Protein AF-A0A8C3J919-F1 (afdb_monomer)

pLDDT: mean 78.56, std 20.25, range [36.78, 95.75]

Sequence (86 aa):
MVSTPANRQTFIKSAIKFLRQYQFDGLDLDWEYPGSRGSPAQDKALFTVLVKRSLCLCSSLRGRKGERDSLWGRDPALRTTLIHEF

Radius of gyration: 22.8 Å; Cα contacts (8 Å, |Δi|>4): 33; chains: 1; bounding box: 28×36×76 Å

Secondary structure (DSSP, 8-state):
--SSHHHHHHHHHHHHHHHHHTT-S------S-TTSTT--TTHHHHHHHHHHHHHHHHHHHHTT--S---SS----TT--------

InterPro domains:
  IPR001223 Glycoside hydrolase family 18, catalytic domain [PF00704] (1-53)
  IPR001223 Glycoside hydrolase family 18, catalytic domain [PS51910] (1-86)
  IPR001579 Glycosyl hydrolase family 18, active site [PS01095] (24-32)
  IPR017853 Glycoside hydrolase superfamily [SSF51445] (1-53)
  IPR050314 Glycosyl hydrolase family 18 [PTHR11177] (1-52)

Nearest PDB structures (foldseek):
  1vf8-assembly1_A  TM=1.004E+00  e=5.792E-05  Mus musculus
  2ybu-assembly5_E  TM=1.006E+00  e=6.614E-05  Homo sapiens

Solvent-accessible surface area (backbone atoms only — not comparable to full-atom values): 5667 Å² total; per-residue (Å²): 102,65,89,41,75,66,44,39,50,51,51,51,52,51,48,51,52,49,31,63,74,72,69,49,94,75,84,85,83,91,67,93,39,63,38,35,93,89,38,55,65,65,40,44,59,36,50,53,54,49,54,55,50,50,51,53,50,51,55,59,58,59,74,68,72,82,86,75,88,82,85,73,86,81,81,70,89,79,80,74,86,90,87,81,91,134

Foldseek 3Di:
DLPDPVVLVVVLVVVVVVCVVVVNPDDDDDDPDQCDPPHNVCSVVSVVVSVVVSVVVVVVVVVPPPPPPPPPDDDVVPPDDDDDDD

Structure (mmCIF, N/CA/C/O backbone):
data_AF-A0A8C3J919-F1
#
_entry.id   AF-A0A8C3J919-F1
#
loop_
_atom_site.group_PDB
_atom_site.id
_atom_site.type_symbol
_atom_site.label_atom_id
_atom_site.label_alt_id
_atom_site.label_comp_id
_atom_site.label_asym_id
_atom_site.label_entity_id
_atom_site.label_seq_id
_atom_site.pdbx_PDB_ins_code
_atom_site.Cartn_x
_atom_site.Cartn_y
_atom_site.Cartn_z
_atom_site.occupancy
_atom_site.B_iso_or_equiv
_atom_site.auth_seq_id
_atom_site.auth_comp_id
_atom_site.auth_asym_id
_atom_site.auth_atom_id
_atom_site.pdbx_PDB_model_num
ATOM 1 N N . MET A 1 1 ? -2.540 -0.421 -8.030 1.00 82.50 1 MET A N 1
ATOM 2 C CA . MET A 1 1 ? -2.584 -0.056 -6.593 1.00 82.50 1 MET A CA 1
ATOM 3 C C . MET A 1 1 ? -1.556 1.018 -6.225 1.00 82.50 1 MET A C 1
ATOM 5 O O . MET A 1 1 ? -1.962 2.079 -5.770 1.00 82.50 1 MET A O 1
ATOM 9 N N . VAL A 1 2 ? -0.249 0.795 -6.424 1.00 91.56 2 VAL A N 1
ATOM 10 C CA . VAL A 1 2 ? 0.793 1.742 -5.962 1.00 91.56 2 VAL A CA 1
ATOM 11 C C . VAL A 1 2 ? 1.186 2.845 -6.947 1.00 91.56 2 VAL A C 1
ATOM 13 O O . VAL A 1 2 ? 1.805 3.821 -6.530 1.00 91.56 2 VAL A O 1
ATOM 16 N N . SER A 1 3 ? 0.797 2.729 -8.218 1.00 89.38 3 SER A N 1
ATOM 17 C CA . SER A 1 3 ? 1.240 3.597 -9.319 1.00 89.38 3 SER A CA 1
ATOM 18 C C . SER A 1 3 ? 0.899 5.079 -9.143 1.00 89.38 3 SER A C 1
ATOM 20 O O . SER A 1 3 ? 1.742 5.935 -9.392 1.00 89.38 3 SER A O 1
ATOM 22 N N . THR A 1 4 ? -0.304 5.408 -8.667 1.00 93.62 4 THR A N 1
ATOM 23 C CA . THR A 1 4 ? -0.754 6.804 -8.536 1.00 93.62 4 THR A CA 1
ATOM 24 C C . THR A 1 4 ? -1.023 7.184 -7.078 1.00 93.62 4 THR A C 1
ATOM 26 O O . THR A 1 4 ? -1.419 6.332 -6.274 1.00 93.62 4 THR A O 1
ATOM 29 N N . PRO A 1 5 ? -0.853 8.467 -6.700 1.00 92.25 5 PRO A N 1
ATOM 30 C CA . PRO A 1 5 ? -1.201 8.942 -5.361 1.00 92.25 5 PRO A CA 1
ATOM 31 C C . PRO A 1 5 ? -2.667 8.688 -4.991 1.00 92.25 5 PRO A C 1
ATOM 33 O O . PRO A 1 5 ? -2.947 8.317 -3.850 1.00 92.25 5 PRO A O 1
ATOM 36 N N . ALA A 1 6 ? -3.580 8.843 -5.957 1.00 93.94 6 ALA A N 1
ATOM 37 C CA . ALA A 1 6 ? -5.007 8.592 -5.776 1.00 93.94 6 ALA A CA 1
ATOM 38 C C . ALA A 1 6 ? -5.280 7.115 -5.459 1.00 93.94 6 ALA A C 1
ATOM 40 O O . ALA A 1 6 ? -5.933 6.819 -4.463 1.00 93.94 6 ALA A O 1
ATOM 41 N N . ASN A 1 7 ? -4.690 6.185 -6.219 1.00 94.75 7 ASN A N 1
ATOM 42 C CA . ASN A 1 7 ? -4.868 4.750 -5.987 1.00 94.75 7 ASN A CA 1
ATOM 43 C C . ASN A 1 7 ? -4.335 4.324 -4.613 1.00 94.75 7 ASN A C 1
ATOM 45 O O . ASN A 1 7 ? -4.998 3.565 -3.906 1.00 94.75 7 ASN A O 1
ATOM 49 N N . ARG A 1 8 ? -3.180 4.865 -4.195 1.00 94.62 8 ARG A N 1
ATOM 50 C CA . ARG A 1 8 ? -2.643 4.632 -2.844 1.00 94.62 8 ARG A CA 1
ATOM 51 C C . ARG A 1 8 ? -3.591 5.158 -1.772 1.00 94.62 8 ARG A C 1
ATOM 53 O O . ARG A 1 8 ? -3.832 4.475 -0.785 1.00 94.62 8 ARG A O 1
ATOM 60 N N . GLN A 1 9 ? -4.151 6.354 -1.956 1.00 93.31 9 GLN A N 1
ATOM 61 C CA . GLN A 1 9 ? -5.093 6.923 -0.994 1.00 93.31 9 GLN A CA 1
ATOM 62 C C . GLN A 1 9 ? -6.383 6.100 -0.895 1.00 93.31 9 GLN A C 1
ATOM 64 O O . GLN A 1 9 ? -6.867 5.885 0.214 1.00 93.31 9 GLN A O 1
ATOM 69 N N . THR A 1 10 ? -6.916 5.626 -2.022 1.00 95.56 10 THR A N 1
ATOM 70 C CA . THR A 1 10 ? -8.093 4.751 -2.049 1.00 95.56 10 THR A CA 1
ATOM 71 C C . THR A 1 10 ? -7.825 3.454 -1.293 1.00 95.56 10 THR A C 1
ATOM 73 O O . THR A 1 10 ? -8.592 3.129 -0.392 1.00 95.56 10 THR A O 1
ATOM 76 N N . PHE A 1 11 ? -6.702 2.780 -1.575 1.00 95.31 11 PHE A N 1
ATOM 77 C CA . PHE A 1 11 ? -6.300 1.554 -0.877 1.00 95.31 11 PHE A CA 1
ATOM 78 C C . PHE A 1 11 ? -6.156 1.759 0.636 1.00 95.31 11 PHE A C 1
ATOM 80 O O . PHE A 1 11 ? -6.708 1.000 1.427 1.00 95.31 11 PHE A O 1
ATOM 87 N N . ILE A 1 12 ? -5.455 2.816 1.059 1.00 93.75 12 ILE A N 1
ATOM 88 C CA . ILE A 1 12 ? -5.242 3.083 2.486 1.00 93.75 12 ILE A CA 1
ATOM 89 C C . ILE A 1 12 ? -6.585 3.363 3.186 1.00 93.75 12 ILE A C 1
ATOM 91 O O . ILE A 1 12 ? -6.835 2.849 4.276 1.00 93.75 12 ILE A O 1
ATOM 95 N N . LYS A 1 13 ? -7.477 4.150 2.567 1.00 93.56 13 LYS A N 1
ATOM 96 C CA . LYS A 1 13 ? -8.807 4.437 3.130 1.00 93.56 13 LYS A CA 1
ATOM 97 C C . LYS A 1 13 ? -9.665 3.176 3.240 1.00 93.56 13 LYS A C 1
ATOM 99 O O . LYS A 1 13 ? -10.313 2.987 4.269 1.00 93.56 13 LYS A O 1
ATOM 104 N N . SER A 1 14 ? -9.674 2.322 2.214 1.00 95.25 14 SER A N 1
ATOM 105 C CA . SER A 1 14 ? -10.431 1.068 2.252 1.00 95.25 14 SER A CA 1
ATOM 106 C C . SER A 1 14 ? -9.873 0.105 3.296 1.00 95.25 14 SER A C 1
ATOM 108 O O . SER A 1 14 ? -10.655 -0.476 4.041 1.00 95.25 14 SER A O 1
ATOM 110 N N . ALA A 1 15 ? -8.545 0.000 3.415 1.00 94.50 15 ALA A N 1
ATOM 111 C CA . ALA A 1 15 ? -7.900 -0.824 4.431 1.00 94.50 15 ALA A CA 1
ATOM 112 C C . ALA A 1 15 ? -8.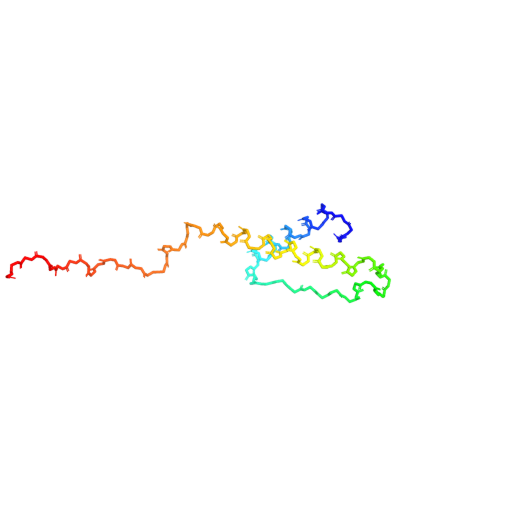262 -0.348 5.844 1.00 94.50 15 ALA A C 1
ATOM 114 O O . ALA A 1 15 ? -8.721 -1.139 6.653 1.00 94.50 15 ALA A O 1
ATOM 115 N N . ILE A 1 16 ? -8.174 0.955 6.132 1.00 92.00 16 ILE A N 1
ATOM 116 C CA . ILE A 1 16 ? -8.566 1.497 7.445 1.00 92.00 16 ILE A CA 1
ATOM 117 C C . ILE A 1 16 ? -10.035 1.210 7.754 1.00 92.00 16 ILE A C 1
ATOM 119 O O . ILE A 1 16 ? -10.353 0.809 8.872 1.00 92.00 16 ILE A O 1
ATOM 123 N N . LYS A 1 17 ? -10.931 1.403 6.778 1.00 93.75 17 LYS A N 1
ATOM 124 C CA . LYS A 1 17 ? -12.354 1.090 6.951 1.00 93.75 17 LYS A CA 1
ATOM 125 C C . LYS A 1 17 ? -12.547 -0.387 7.301 1.00 93.75 17 LYS A C 1
ATOM 127 O O . LYS A 1 17 ? -13.273 -0.683 8.243 1.00 93.75 17 LYS A O 1
ATOM 132 N N . PHE A 1 18 ? -11.867 -1.280 6.586 1.00 95.75 18 PHE A N 1
ATOM 133 C CA . PHE A 1 18 ? -11.918 -2.721 6.819 1.00 95.75 18 PHE A CA 1
ATOM 134 C C . PHE A 1 18 ? -11.390 -3.095 8.212 1.00 95.75 18 PHE A C 1
ATOM 136 O O . PHE A 1 18 ? -12.098 -3.731 8.985 1.00 95.75 18 PHE A O 1
ATOM 143 N N . LEU A 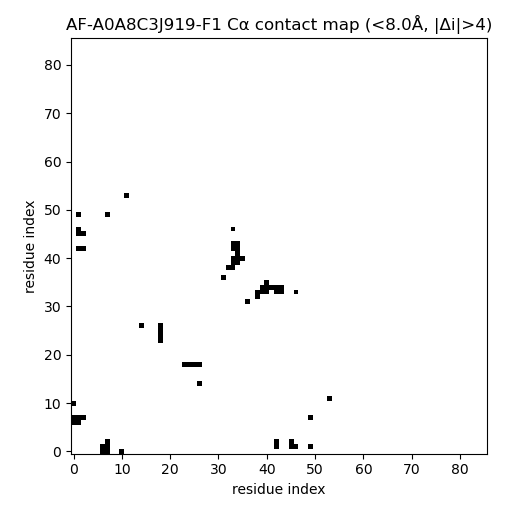1 19 ? -10.200 -2.617 8.586 1.00 93.94 19 LEU A N 1
ATOM 144 C CA . LEU A 1 19 ? -9.602 -2.889 9.899 1.00 93.94 19 LEU A CA 1
ATOM 145 C C . LEU A 1 19 ? -10.507 -2.423 11.043 1.00 93.94 19 LEU A C 1
ATOM 147 O O . LEU A 1 19 ? -10.682 -3.135 12.022 1.00 93.94 19 LEU A O 1
ATOM 151 N N . ARG A 1 20 ? -11.135 -1.248 10.907 1.00 92.62 20 ARG A N 1
ATOM 152 C CA . ARG A 1 20 ? -12.076 -0.727 11.911 1.00 92.62 20 ARG A CA 1
ATOM 153 C C . ARG A 1 20 ? -13.372 -1.522 11.974 1.00 92.62 20 ARG A C 1
ATOM 155 O O . ARG A 1 20 ? -13.887 -1.724 13.067 1.00 92.62 20 ARG A O 1
ATOM 162 N N . GLN A 1 21 ? -13.888 -1.954 10.826 1.00 95.12 21 GLN A N 1
ATOM 163 C CA . GLN A 1 21 ? -15.112 -2.746 10.748 1.00 95.12 21 GLN A CA 1
ATOM 164 C C . GLN A 1 21 ? -14.958 -4.097 11.454 1.00 95.12 21 GLN A C 1
ATOM 166 O O . GLN A 1 21 ? -15.882 -4.527 12.137 1.00 95.12 21 GLN A O 1
ATOM 171 N N . TYR A 1 22 ? -13.793 -4.728 11.320 1.00 95.38 22 TYR A N 1
ATOM 172 C CA . TYR A 1 22 ? -13.512 -6.050 11.886 1.00 95.38 22 TYR A CA 1
ATOM 173 C C . TYR A 1 22 ? -12.639 -6.015 13.147 1.00 95.38 22 TYR A C 1
ATOM 175 O O . TYR A 1 22 ? -12.237 -7.063 13.631 1.00 95.38 22 TYR A O 1
ATOM 183 N N . GLN A 1 23 ? -12.374 -4.823 13.693 1.00 92.44 23 GLN A N 1
ATOM 184 C CA . GLN A 1 23 ? -11.624 -4.619 14.940 1.00 92.44 23 GLN A CA 1
ATOM 185 C C . GLN A 1 23 ? -10.200 -5.206 14.920 1.00 92.44 23 GLN A C 1
ATOM 187 O O . GLN A 1 23 ? -9.693 -5.657 15.939 1.00 92.44 23 GLN A O 1
ATOM 192 N N . PHE A 1 24 ? -9.532 -5.159 13.767 1.00 94.44 24 PHE A N 1
ATOM 193 C CA . PHE A 1 24 ? -8.116 -5.507 13.664 1.00 94.44 24 PHE A CA 1
ATOM 194 C C . PHE A 1 24 ? -7.225 -4.367 14.173 1.00 94.44 24 PHE A C 1
ATOM 196 O O . PHE A 1 24 ? -7.442 -3.195 13.846 1.00 94.44 24 PHE A O 1
ATOM 203 N N . ASP A 1 25 ? -6.170 -4.721 14.906 1.00 89.19 25 ASP A N 1
ATOM 204 C CA . ASP A 1 25 ? -5.187 -3.770 15.440 1.00 89.19 25 ASP A CA 1
ATOM 205 C C . ASP A 1 25 ? -4.119 -3.344 14.422 1.00 89.19 25 ASP A C 1
ATOM 207 O O . ASP A 1 25 ? -3.465 -2.310 14.593 1.00 89.19 25 ASP A O 1
ATOM 211 N N . GLY A 1 26 ? -3.940 -4.114 13.346 1.00 89.25 26 GLY A N 1
ATOM 212 C CA . GLY A 1 26 ? -2.849 -3.919 12.397 1.00 89.25 26 GLY A CA 1
ATOM 213 C C . GLY A 1 26 ? -3.145 -4.440 10.996 1.00 89.25 26 GLY A C 1
ATOM 214 O O . GLY A 1 26 ? -4.085 -5.197 10.776 1.00 89.25 26 GLY A O 1
ATOM 215 N N . LEU A 1 27 ? -2.322 -3.997 10.049 1.00 92.38 27 LEU A N 1
ATOM 216 C CA . LEU A 1 27 ? -2.313 -4.439 8.659 1.00 92.38 27 LEU A CA 1
ATOM 217 C C . LEU A 1 27 ? -0.911 -4.932 8.334 1.00 92.38 27 LEU A C 1
ATOM 219 O O . LEU A 1 27 ? 0.039 -4.166 8.503 1.00 92.38 27 LEU A O 1
ATOM 223 N N . ASP A 1 28 ? -0.815 -6.153 7.829 1.00 93.62 28 ASP A N 1
ATOM 224 C CA . ASP A 1 28 ? 0.421 -6.700 7.281 1.00 93.62 28 ASP A CA 1
ATOM 225 C C . ASP A 1 28 ? 0.429 -6.577 5.750 1.00 93.62 28 ASP A C 1
ATOM 227 O O . ASP A 1 28 ? -0.630 -6.621 5.114 1.00 93.62 28 ASP A O 1
ATOM 231 N N . LEU A 1 29 ? 1.598 -6.337 5.152 1.00 91.38 29 LEU A N 1
ATOM 232 C CA . LEU A 1 29 ? 1.745 -6.093 3.710 1.00 91.38 29 LEU A CA 1
ATOM 233 C C . LEU A 1 29 ? 2.715 -7.096 3.078 1.00 91.38 29 LEU A C 1
ATOM 235 O O . LEU A 1 29 ? 3.868 -6.764 2.795 1.00 91.38 29 LEU A O 1
ATOM 239 N N . ASP A 1 30 ? 2.193 -8.273 2.749 1.00 92.50 30 ASP A N 1
ATOM 240 C CA . ASP A 1 30 ? 2.945 -9.367 2.126 1.00 92.50 30 ASP A CA 1
ATOM 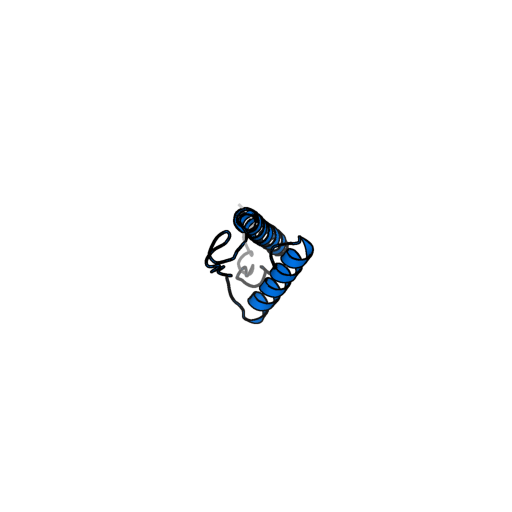241 C C . ASP A 1 30 ? 2.949 -9.266 0.594 1.00 92.50 30 ASP A C 1
ATOM 243 O O . ASP A 1 30 ? 2.236 -9.977 -0.117 1.00 92.50 30 ASP A O 1
ATOM 247 N N . TRP A 1 31 ? 3.742 -8.337 0.048 1.00 91.56 31 TRP A N 1
ATOM 248 C CA . TRP A 1 31 ? 3.975 -8.259 -1.399 1.00 91.56 31 TRP A CA 1
ATOM 249 C C . TRP A 1 31 ? 5.277 -8.969 -1.787 1.00 91.56 31 TRP A C 1
ATOM 251 O O . TRP A 1 31 ? 6.369 -8.485 -1.500 1.00 91.56 31 TRP A O 1
ATOM 261 N N . GLU A 1 32 ? 5.154 -10.064 -2.543 1.00 90.19 32 GLU A N 1
ATOM 262 C CA . GLU A 1 32 ? 6.270 -10.874 -3.045 1.00 90.19 32 GLU A CA 1
ATOM 263 C C . GLU A 1 32 ? 6.477 -10.784 -4.576 1.00 90.19 32 GLU A C 1
ATOM 265 O O . GLU A 1 32 ? 5.892 -11.531 -5.357 1.00 90.19 32 GLU A O 1
ATOM 270 N N . TYR A 1 33 ? 7.326 -9.909 -5.105 1.00 89.81 33 TYR A N 1
ATOM 271 C CA . TYR A 1 33 ? 8.143 -8.914 -4.415 1.00 89.81 33 TYR A CA 1
ATOM 272 C C . TYR A 1 33 ? 8.141 -7.620 -5.233 1.00 89.81 33 TYR A C 1
ATOM 274 O O . TYR A 1 33 ? 8.196 -7.688 -6.464 1.00 89.81 33 TYR A O 1
ATOM 282 N N . PRO A 1 34 ? 8.120 -6.439 -4.599 1.00 90.81 34 PRO A N 1
ATOM 283 C CA . PRO A 1 34 ? 8.186 -5.179 -5.325 1.00 90.81 34 PRO A CA 1
ATOM 284 C C . PRO A 1 34 ? 9.527 -5.052 -6.066 1.00 90.81 34 PRO A C 1
ATOM 286 O O . PRO A 1 34 ? 10.597 -5.103 -5.458 1.00 90.81 34 PRO A O 1
ATOM 289 N N . GLY A 1 35 ? 9.467 -4.867 -7.385 1.00 92.12 35 GLY A N 1
ATOM 290 C CA . GLY A 1 35 ? 10.636 -4.815 -8.270 1.00 92.12 35 GLY A CA 1
ATOM 291 C C . GLY A 1 35 ? 11.142 -6.167 -8.788 1.00 92.12 35 GLY A C 1
ATOM 292 O O . GLY A 1 35 ? 12.163 -6.185 -9.473 1.00 92.12 35 GLY A O 1
ATOM 293 N N . SER A 1 36 ? 10.448 -7.274 -8.495 1.00 93.00 36 SER A N 1
ATOM 294 C CA . SER A 1 36 ? 10.771 -8.621 -8.991 1.00 93.00 36 SER A CA 1
ATOM 295 C C . SER A 1 36 ? 9.500 -9.385 -9.392 1.00 93.00 36 SER A C 1
ATOM 297 O O . SER A 1 36 ? 8.384 -8.925 -9.170 1.00 93.00 36 SER A O 1
ATOM 299 N N . ARG A 1 37 ? 9.646 -10.575 -9.998 1.00 92.50 37 ARG A N 1
ATOM 300 C CA . ARG A 1 37 ? 8.520 -11.470 -10.366 1.00 92.50 37 ARG A CA 1
ATOM 301 C C . ARG A 1 37 ? 7.424 -10.786 -11.209 1.00 92.50 37 ARG A C 1
ATOM 303 O O . ARG A 1 37 ? 6.239 -11.030 -11.019 1.00 92.50 37 ARG A O 1
ATOM 310 N N . GLY A 1 38 ? 7.825 -9.914 -12.136 1.00 90.69 38 GLY A N 1
ATOM 311 C CA . GLY A 1 38 ? 6.906 -9.159 -12.999 1.00 90.69 38 GLY A CA 1
ATOM 312 C C . GLY A 1 38 ? 6.484 -7.790 -12.452 1.00 90.69 38 GLY A C 1
ATOM 313 O O . GLY A 1 38 ? 5.835 -7.032 -13.167 1.00 90.69 38 GLY A O 1
ATOM 314 N N . SER A 1 39 ? 6.888 -7.428 -11.229 1.00 91.81 39 SER A N 1
ATOM 315 C CA . SER A 1 39 ? 6.760 -6.062 -10.714 1.00 91.81 39 SER A CA 1
ATOM 316 C C . SER A 1 39 ? 7.876 -5.165 -11.286 1.00 91.81 39 SER A C 1
ATOM 318 O O . SER A 1 39 ? 9.053 -5.524 -11.190 1.00 91.81 39 SER A O 1
ATOM 320 N N . PRO A 1 40 ? 7.549 -4.005 -11.888 1.00 93.06 40 PRO A N 1
ATOM 321 C CA . PRO A 1 40 ? 8.542 -3.064 -12.404 1.00 93.06 40 PRO A CA 1
ATOM 322 C C . PRO A 1 40 ? 9.510 -2.559 -11.326 1.00 93.06 40 PRO A C 1
ATOM 324 O O . PRO A 1 40 ? 9.110 -2.330 -10.188 1.00 93.06 40 PRO A O 1
ATOM 327 N N . ALA A 1 41 ? 10.764 -2.266 -11.686 1.00 92.12 41 ALA A N 1
ATOM 328 C CA . ALA A 1 41 ? 11.798 -1.825 -10.735 1.00 92.12 41 ALA A CA 1
ATOM 329 C C . ALA A 1 41 ? 11.389 -0.608 -9.873 1.00 92.12 41 ALA A C 1
ATOM 331 O O . ALA A 1 41 ? 11.749 -0.510 -8.698 1.00 92.12 41 ALA A O 1
ATOM 332 N N . GLN A 1 42 ? 10.588 0.302 -10.436 1.00 92.44 42 GLN A N 1
ATOM 333 C CA . GLN A 1 42 ? 10.049 1.477 -9.740 1.00 92.44 42 GLN A CA 1
ATOM 334 C C . GLN A 1 42 ? 9.131 1.130 -8.554 1.00 92.44 42 GLN A C 1
ATOM 336 O O . GLN A 1 42 ? 9.008 1.929 -7.622 1.00 92.44 42 GLN A O 1
ATOM 341 N N . ASP A 1 43 ? 8.523 -0.061 -8.537 1.00 92.00 43 ASP A N 1
ATOM 342 C CA . ASP A 1 43 ? 7.628 -0.485 -7.459 1.00 92.00 43 ASP A CA 1
ATOM 343 C C . ASP A 1 43 ? 8.360 -0.619 -6.124 1.00 92.00 43 ASP A C 1
ATOM 345 O O . ASP A 1 43 ? 7.752 -0.406 -5.078 1.00 92.00 43 ASP A O 1
ATOM 349 N N . LYS A 1 44 ? 9.678 -0.847 -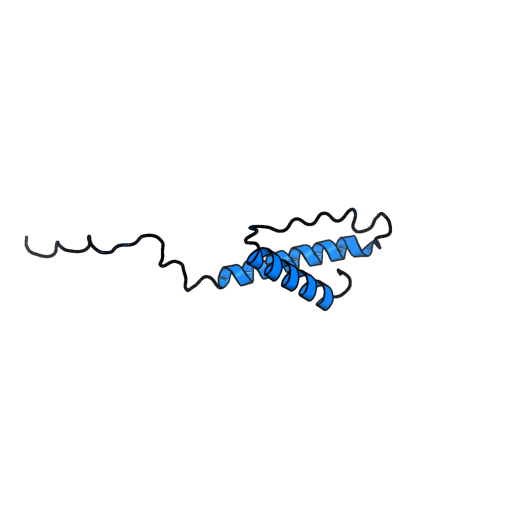6.138 1.00 91.56 44 LYS A N 1
ATOM 350 C CA . LYS A 1 44 ? 10.507 -0.813 -4.926 1.00 91.56 44 LYS A CA 1
ATOM 351 C C . LYS A 1 44 ? 10.420 0.546 -4.219 1.00 91.56 44 LYS A C 1
ATOM 353 O O . LYS A 1 44 ? 10.213 0.626 -3.006 1.00 91.56 44 LYS A O 1
ATOM 358 N N . ALA A 1 45 ? 10.522 1.635 -4.982 1.00 92.69 45 ALA A N 1
ATOM 359 C CA . ALA A 1 45 ? 10.378 2.987 -4.450 1.00 92.69 45 ALA A CA 1
ATOM 360 C C . ALA A 1 45 ? 8.916 3.296 -4.088 1.00 92.69 45 ALA A C 1
ATOM 362 O O . ALA A 1 45 ? 8.640 3.875 -3.034 1.00 92.69 45 ALA A O 1
ATOM 363 N N . LEU A 1 46 ? 7.963 2.871 -4.923 1.00 93.81 46 LEU A N 1
ATOM 364 C CA . LEU A 1 46 ? 6.539 3.114 -4.681 1.00 93.81 46 LEU A CA 1
ATOM 365 C C . LEU A 1 46 ? 6.010 2.372 -3.449 1.00 93.81 46 LEU A C 1
ATOM 367 O O . LEU A 1 46 ? 5.156 2.913 -2.744 1.00 93.81 46 LEU A O 1
ATOM 371 N N . PHE A 1 47 ? 6.544 1.191 -3.141 1.00 93.00 47 PHE A N 1
ATOM 372 C CA . PHE A 1 47 ? 6.249 0.467 -1.908 1.00 93.00 47 PHE A CA 1
ATOM 373 C C . PHE A 1 47 ? 6.669 1.280 -0.678 1.00 93.00 47 PHE A C 1
ATOM 375 O O . PHE A 1 47 ? 5.887 1.459 0.254 1.00 93.00 47 PHE A O 1
ATOM 382 N N . THR A 1 48 ? 7.847 1.907 -0.721 1.00 93.69 48 THR A N 1
ATOM 383 C CA . THR A 1 48 ? 8.312 2.795 0.358 1.00 93.69 48 THR A CA 1
ATOM 384 C C . THR A 1 48 ? 7.374 3.995 0.537 1.00 93.69 48 THR A C 1
ATOM 386 O O . THR A 1 48 ? 7.049 4.385 1.661 1.00 93.69 48 THR A O 1
ATOM 389 N N . VAL A 1 49 ? 6.896 4.581 -0.566 1.00 94.06 49 VAL A N 1
ATOM 390 C CA . VAL A 1 49 ? 5.917 5.681 -0.532 1.00 94.06 49 VAL A CA 1
ATOM 391 C C . VAL A 1 49 ? 4.580 5.224 0.056 1.00 94.06 49 VAL A C 1
ATOM 393 O O . VAL A 1 49 ? 3.960 5.980 0.808 1.00 94.06 49 VAL A O 1
ATOM 396 N N . LEU A 1 50 ? 4.133 4.005 -0.262 1.00 93.44 50 LEU A N 1
ATOM 397 C CA . LEU A 1 50 ? 2.919 3.419 0.301 1.00 93.44 50 LEU A CA 1
ATOM 398 C C . LEU A 1 50 ? 3.031 3.294 1.827 1.00 93.44 50 LEU A C 1
ATOM 400 O O . LEU A 1 50 ? 2.189 3.849 2.530 1.00 93.44 50 LEU A O 1
ATOM 404 N N . VAL A 1 51 ? 4.094 2.660 2.333 1.00 93.81 51 VAL A N 1
ATOM 405 C CA . VAL A 1 51 ? 4.312 2.448 3.776 1.00 93.81 51 VAL A CA 1
ATOM 406 C C . VAL A 1 51 ? 4.382 3.779 4.528 1.00 93.81 51 VAL A C 1
ATOM 408 O O . VAL A 1 51 ? 3.668 3.975 5.513 1.00 93.81 51 VAL A O 1
ATOM 411 N N . LYS A 1 52 ? 5.157 4.750 4.021 1.00 93.19 52 LYS A N 1
ATOM 412 C CA . LYS A 1 52 ? 5.247 6.095 4.619 1.00 93.19 52 LYS A CA 1
ATOM 413 C C . LYS A 1 52 ? 3.880 6.773 4.728 1.00 93.19 52 LYS A C 1
ATOM 415 O O . LYS A 1 52 ? 3.578 7.409 5.739 1.00 93.19 52 LYS A O 1
ATOM 420 N N . ARG A 1 53 ? 3.041 6.647 3.697 1.00 89.56 53 ARG A N 1
ATOM 421 C CA . ARG A 1 53 ? 1.721 7.289 3.667 1.00 89.56 53 ARG A CA 1
ATOM 422 C C . ARG A 1 53 ? 0.718 6.598 4.588 1.00 89.56 53 ARG A C 1
ATOM 424 O O . ARG A 1 53 ? -0.054 7.299 5.239 1.00 89.56 53 ARG A O 1
ATOM 431 N N . SER A 1 54 ? 0.764 5.271 4.690 1.00 88.00 54 SER A N 1
ATOM 432 C CA . SER A 1 54 ? -0.032 4.503 5.655 1.00 88.00 54 SER A CA 1
ATOM 433 C C . SER A 1 54 ? 0.299 4.898 7.097 1.00 88.00 54 SER A C 1
ATOM 435 O O . SER A 1 54 ? -0.610 5.175 7.880 1.00 88.00 54 SER A O 1
ATOM 437 N N . LEU A 1 55 ? 1.591 5.021 7.428 1.00 87.12 55 LEU A N 1
ATOM 438 C CA . LEU A 1 55 ? 2.051 5.449 8.754 1.00 87.12 55 LEU A CA 1
ATOM 439 C C . LEU A 1 55 ? 1.619 6.884 9.080 1.00 87.12 55 LEU A C 1
ATOM 441 O O . LEU A 1 55 ? 1.020 7.124 10.124 1.00 87.12 55 LEU A O 1
ATOM 445 N N . CYS A 1 56 ? 1.855 7.832 8.167 1.00 84.25 56 CYS A N 1
ATOM 446 C CA . CYS A 1 56 ? 1.458 9.231 8.349 1.00 84.25 56 CYS A CA 1
ATOM 447 C C . CYS A 1 56 ? -0.054 9.376 8.590 1.00 84.25 56 CYS A C 1
ATOM 449 O O . CYS A 1 56 ? -0.478 10.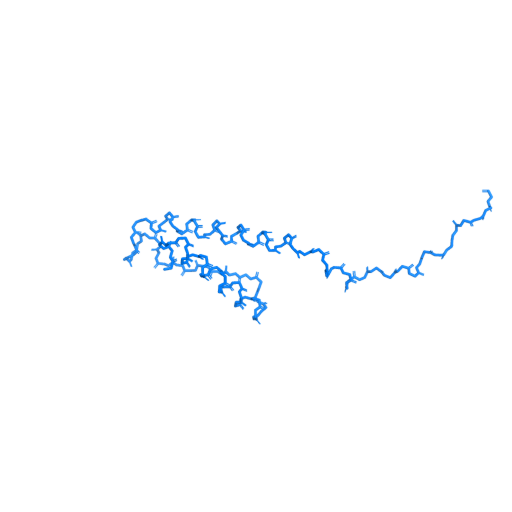104 9.492 1.00 84.25 56 CYS A O 1
ATOM 451 N N . LEU A 1 57 ? -0.876 8.646 7.827 1.00 82.62 57 LEU A N 1
ATOM 452 C CA . LEU A 1 57 ? -2.323 8.689 8.005 1.00 82.62 57 LEU A CA 1
ATOM 453 C C . LEU A 1 57 ? -2.755 8.065 9.338 1.00 82.62 57 LEU A C 1
ATOM 455 O O . LEU A 1 57 ? -3.610 8.629 10.015 1.00 82.62 57 LEU A O 1
ATOM 459 N N . CYS A 1 58 ? -2.149 6.947 9.745 1.00 78.12 58 CYS A N 1
ATOM 460 C CA . CYS A 1 58 ? -2.407 6.337 11.049 1.00 78.12 58 CYS A CA 1
ATOM 461 C C . CYS A 1 58 ? -2.085 7.306 12.202 1.00 78.12 58 CYS A C 1
ATOM 463 O O . CYS A 1 58 ? -2.906 7.481 13.105 1.00 78.12 58 CYS A O 1
ATOM 465 N N . SER A 1 59 ? -0.950 8.011 12.133 1.00 80.88 59 SER A N 1
ATOM 466 C CA . SER A 1 59 ? -0.575 9.037 13.115 1.00 80.88 59 SER A CA 1
ATOM 467 C C . SER A 1 59 ? -1.577 10.194 13.161 1.00 80.88 59 SER A C 1
ATOM 469 O O . SER A 1 59 ? -1.988 10.611 14.243 1.00 80.88 59 SER A O 1
ATOM 471 N N . SER A 1 60 ? -2.043 10.669 12.001 1.00 78.50 60 SER A N 1
ATOM 472 C CA . SER A 1 60 ? -3.067 11.722 11.922 1.00 78.50 60 SER A CA 1
ATOM 473 C C . SER A 1 60 ? -4.417 11.277 12.504 1.00 78.50 60 SER A C 1
ATOM 475 O O . SER A 1 60 ? -5.093 12.056 13.174 1.00 78.50 60 SER A O 1
ATOM 477 N N . LEU A 1 61 ? -4.795 10.008 12.313 1.00 70.50 61 LEU A N 1
ATOM 478 C CA . LEU A 1 61 ? -6.013 9.441 12.897 1.00 70.50 61 LEU A CA 1
ATOM 479 C C . LEU A 1 61 ? -5.907 9.242 14.412 1.00 70.50 61 LEU A C 1
ATOM 481 O O . LEU A 1 61 ? -6.895 9.439 15.118 1.00 70.50 61 LEU A O 1
ATOM 485 N N . ARG A 1 62 ? -4.724 8.885 14.924 1.00 65.12 62 ARG A N 1
ATOM 486 C CA . ARG A 1 62 ? -4.478 8.743 16.367 1.00 65.12 62 ARG A CA 1
ATOM 487 C C . ARG A 1 62 ? -4.574 10.086 17.098 1.00 65.12 62 ARG A C 1
ATOM 489 O O . ARG A 1 62 ? -5.123 10.133 18.193 1.00 65.12 62 ARG A O 1
ATOM 496 N N . GLY A 1 63 ? -4.139 11.178 16.464 1.00 57.66 63 GLY A N 1
ATOM 497 C CA . GLY A 1 63 ? -4.255 12.543 16.997 1.00 57.66 63 GLY A CA 1
ATOM 498 C C . GLY A 1 63 ? -5.689 13.083 17.121 1.00 57.66 63 GLY A C 1
ATOM 499 O O . GLY A 1 63 ? -5.889 14.130 17.723 1.00 57.66 63 GLY A O 1
ATOM 500 N N . ARG A 1 64 ? -6.703 12.375 16.599 1.00 54.41 64 ARG A N 1
ATOM 501 C CA . ARG A 1 64 ? -8.134 12.699 16.772 1.00 54.41 64 ARG A CA 1
ATOM 502 C C . ARG A 1 64 ? -8.810 11.918 17.905 1.00 54.41 64 ARG A C 1
ATOM 504 O O . ARG A 1 64 ? -10.033 11.795 17.923 1.00 54.41 64 ARG A O 1
ATOM 511 N N . LYS A 1 65 ? -8.050 11.382 18.860 1.00 44.50 65 LYS A N 1
ATOM 512 C CA . LYS A 1 65 ? -8.604 10.790 20.085 1.00 44.50 65 LYS A CA 1
ATOM 513 C C . LYS A 1 65 ? -8.597 11.831 21.213 1.00 44.50 65 LYS A C 1
ATOM 515 O O . LYS A 1 65 ? -7.805 11.744 2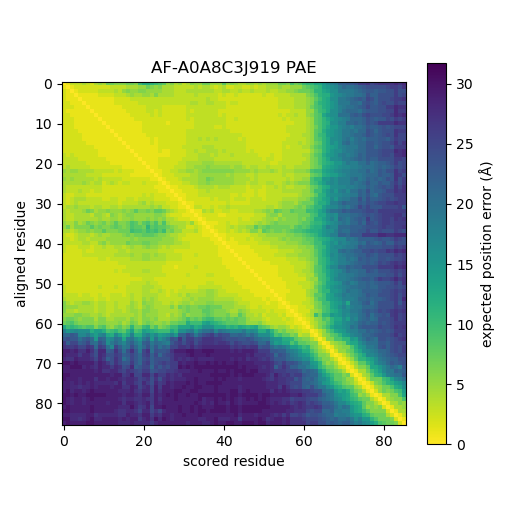2.135 1.00 44.50 65 LYS A O 1
ATOM 520 N N . GLY A 1 66 ? -9.450 12.848 21.084 1.00 45.53 66 GLY A N 1
ATOM 521 C CA . GLY A 1 66 ? -9.627 13.909 22.085 1.00 45.53 66 GLY A CA 1
ATOM 522 C C . GLY A 1 66 ? -10.916 13.814 22.908 1.00 45.53 66 GLY A C 1
ATOM 523 O O . GLY A 1 66 ? -11.136 14.672 23.748 1.00 45.53 66 GLY A O 1
ATOM 524 N N . GLU A 1 67 ? -11.781 12.815 22.684 1.00 47.19 67 GLU A N 1
ATOM 525 C CA . GLU A 1 67 ? -13.143 12.855 23.253 1.00 47.19 67 GLU A CA 1
ATOM 526 C C . GLU A 1 67 ? -13.743 11.485 23.616 1.00 47.19 67 GLU A C 1
ATOM 528 O O . GLU A 1 67 ? -14.951 11.307 23.557 1.00 47.19 67 GLU A O 1
ATOM 533 N N . ARG A 1 68 ? -12.929 10.475 23.965 1.00 44.91 68 ARG A N 1
ATOM 534 C CA . ARG A 1 68 ? -13.448 9.179 24.475 1.00 44.91 68 ARG A CA 1
ATOM 535 C C . ARG A 1 68 ? -12.530 8.450 25.468 1.00 44.91 68 ARG A C 1
ATOM 537 O O . ARG A 1 68 ? -12.629 7.237 25.601 1.00 44.91 68 ARG A O 1
ATOM 544 N N . ASP A 1 69 ? -11.674 9.170 26.189 1.00 45.56 69 ASP A N 1
ATOM 545 C CA . ASP A 1 69 ? -10.914 8.607 27.320 1.00 45.56 69 ASP A CA 1
ATOM 546 C C . ASP A 1 69 ? -11.497 9.083 28.670 1.00 45.56 69 ASP A C 1
ATOM 548 O O . ASP A 1 69 ? -10.774 9.450 29.589 1.00 45.56 69 ASP A O 1
ATOM 552 N N . SER A 1 70 ? -12.833 9.085 28.786 1.00 46.62 70 SER A N 1
ATOM 553 C CA . SER A 1 70 ? -13.576 9.326 30.038 1.00 46.62 70 SER A CA 1
ATOM 554 C C . SER A 1 70 ? -14.270 8.075 30.600 1.00 46.62 70 SER A C 1
ATOM 556 O O . SER A 1 70 ? -14.990 8.173 31.587 1.00 46.62 70 SER A O 1
ATOM 558 N N . LEU A 1 71 ? -14.046 6.891 30.016 1.00 47.56 71 LEU A N 1
ATOM 559 C CA . LEU A 1 71 ? -14.696 5.635 30.430 1.00 47.56 71 LEU A CA 1
ATOM 560 C C . LEU A 1 71 ? -13.729 4.579 30.989 1.00 47.56 71 LEU A C 1
ATOM 562 O O . LEU A 1 71 ? -14.041 3.394 30.994 1.00 47.56 71 LEU A O 1
ATOM 566 N N . TRP A 1 72 ? -12.583 5.014 31.516 1.00 36.78 72 TRP A N 1
ATOM 567 C CA . TRP A 1 72 ? -11.771 4.213 32.433 1.00 36.78 72 TRP A CA 1
ATOM 568 C C . TRP A 1 72 ? -11.358 5.064 33.640 1.00 36.78 72 TRP A C 1
ATOM 570 O O . TRP A 1 72 ? -10.369 5.787 33.606 1.00 36.78 72 TRP A O 1
ATOM 580 N N . GLY A 1 73 ? -12.167 4.977 34.699 1.00 50.47 73 GLY A N 1
ATOM 581 C CA . GLY A 1 73 ? -11.730 5.081 36.093 1.00 50.47 73 GLY A CA 1
ATOM 582 C C . GLY A 1 73 ? -11.066 6.380 36.552 1.00 50.47 73 GLY A C 1
ATOM 583 O O . GLY A 1 73 ? -9.882 6.385 36.876 1.00 50.47 73 GLY A O 1
ATOM 584 N N . ARG A 1 74 ? -11.851 7.446 36.727 1.00 46.78 74 ARG A N 1
ATOM 585 C CA . ARG A 1 74 ? -11.622 8.410 37.816 1.00 46.78 74 ARG A CA 1
ATOM 586 C C . ARG A 1 74 ? -12.957 8.783 38.444 1.00 46.78 74 ARG A C 1
ATOM 588 O O . ARG A 1 74 ? -13.542 9.799 38.088 1.00 46.78 74 ARG A O 1
ATOM 595 N N . ASP A 1 75 ? -13.414 7.945 39.370 1.00 44.53 75 ASP A N 1
ATOM 596 C CA . ASP A 1 75 ? -14.417 8.337 40.35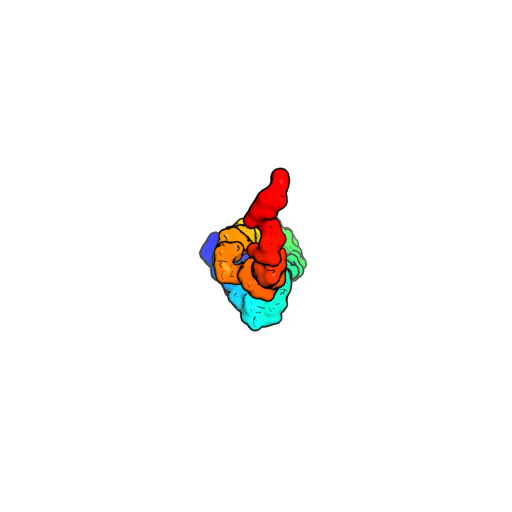8 1.00 44.53 75 ASP A CA 1
ATOM 597 C C . ASP A 1 75 ? -13.809 9.411 41.283 1.00 44.53 75 ASP A C 1
ATOM 599 O O . ASP A 1 75 ? -12.824 9.130 41.970 1.00 44.53 75 ASP A O 1
ATOM 603 N N . PRO A 1 76 ? -14.346 10.644 41.337 1.00 48.78 76 PRO A N 1
ATOM 604 C CA . PRO A 1 76 ? -13.853 11.705 42.220 1.00 48.78 76 PRO A CA 1
ATOM 605 C C . PRO A 1 76 ? -14.400 11.613 43.655 1.00 48.78 76 PRO A C 1
ATOM 607 O O . PRO A 1 76 ? -14.197 12.537 44.443 1.00 48.78 76 PRO A O 1
ATOM 610 N N . ALA A 1 77 ? -15.089 10.526 44.019 1.00 49.47 77 ALA A N 1
ATOM 611 C CA . ALA A 1 77 ? -15.820 10.397 45.284 1.00 49.47 77 ALA A CA 1
ATOM 612 C C . ALA A 1 77 ? -14.942 10.356 46.557 1.00 49.47 77 ALA A C 1
ATOM 614 O O . ALA A 1 77 ? -15.477 10.243 47.654 1.00 49.47 77 ALA A O 1
ATOM 615 N N . LEU A 1 78 ? -13.616 10.498 46.447 1.00 48.00 78 LEU A N 1
ATOM 616 C CA . LEU A 1 78 ? -12.699 10.602 47.592 1.00 48.00 78 LEU A CA 1
ATOM 617 C C . LEU A 1 78 ? -12.059 11.994 47.761 1.00 48.00 78 LEU A C 1
ATOM 619 O O . LEU A 1 78 ? -11.064 12.128 48.469 1.00 48.00 78 LEU A O 1
ATOM 623 N N . ARG A 1 79 ? -12.613 13.053 47.150 1.00 47.38 79 ARG A N 1
ATOM 624 C CA . ARG A 1 79 ? -12.128 14.438 47.336 1.00 47.38 79 ARG A CA 1
ATOM 625 C C . ARG A 1 79 ? -13.067 15.310 48.181 1.00 47.38 79 ARG A C 1
ATOM 627 O O . ARG A 1 79 ? -13.444 16.403 47.783 1.00 47.38 79 ARG A O 1
ATOM 634 N N . THR A 1 80 ? -13.399 14.805 49.360 1.00 52.44 80 THR A N 1
ATOM 635 C CA . THR A 1 80 ? -14.063 15.468 50.498 1.00 52.44 80 THR A CA 1
ATOM 636 C C . THR A 1 80 ? -13.449 14.743 51.691 1.00 52.44 80 THR A C 1
ATOM 638 O O . THR A 1 80 ? -13.587 13.532 51.770 1.00 52.44 80 THR A O 1
ATOM 641 N N . THR A 1 81 ? -12.598 15.294 52.546 1.00 51.16 81 THR A N 1
ATOM 642 C CA . THR A 1 81 ? -12.567 16.573 53.260 1.00 51.16 81 THR A CA 1
ATOM 643 C C . THR A 1 81 ? -11.159 16.717 53.839 1.00 51.16 81 THR A C 1
ATOM 645 O O . THR A 1 81 ? -10.673 15.740 54.397 1.00 51.16 81 THR A O 1
ATOM 648 N N . LEU A 1 82 ? -10.537 17.897 53.758 1.00 42.88 82 LEU A N 1
ATOM 649 C CA . LEU A 1 82 ? -9.651 18.443 54.803 1.00 42.88 82 LEU A CA 1
ATOM 650 C C . LEU A 1 82 ? -9.183 19.848 54.390 1.00 42.88 82 LEU A C 1
ATOM 652 O O . LEU A 1 82 ? -8.101 20.046 53.846 1.00 42.88 82 LEU A O 1
ATOM 656 N N . ILE A 1 83 ? -10.057 20.823 54.637 1.00 49.31 83 ILE A N 1
ATOM 657 C CA . ILE A 1 83 ? -9.682 22.199 54.971 1.00 49.31 83 ILE A CA 1
ATOM 658 C C . ILE A 1 83 ? -10.544 22.558 56.186 1.00 49.31 83 ILE A C 1
ATOM 660 O O . ILE A 1 83 ? -11.733 22.798 56.004 1.00 49.31 83 ILE A O 1
ATOM 664 N N . HIS A 1 84 ? -9.981 22.518 57.398 1.00 40.44 84 HIS A N 1
ATOM 665 C CA . HIS A 1 84 ? -10.261 23.468 58.488 1.00 40.44 84 HIS A CA 1
ATOM 666 C C . HIS A 1 84 ? -9.379 23.156 59.720 1.00 40.44 84 HIS A C 1
ATOM 668 O O . HIS A 1 84 ? -9.425 22.041 60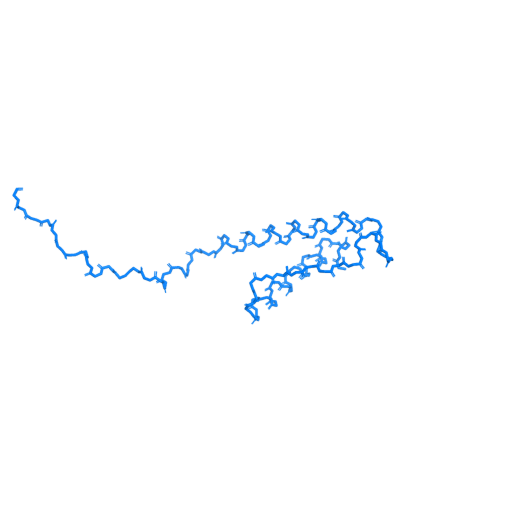.228 1.00 40.44 84 HIS A O 1
ATOM 674 N N . GLU A 1 85 ? -8.649 24.182 60.178 1.00 43.44 85 GLU A N 1
ATOM 675 C CA . GLU A 1 85 ? -8.202 24.446 61.565 1.00 43.44 85 GLU A CA 1
ATOM 676 C C . GLU A 1 85 ? -7.176 23.491 62.201 1.00 43.44 85 GLU A C 1
ATOM 678 O O . GLU A 1 85 ? -7.538 22.500 62.833 1.00 43.44 85 GLU A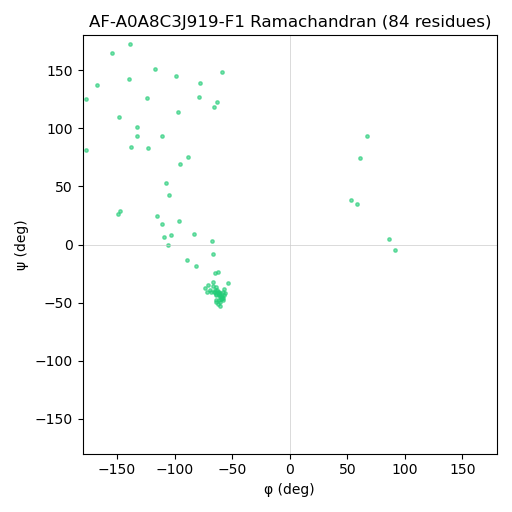 O 1
ATOM 683 N N . PHE A 1 86 ? -5.888 23.836 62.084 1.00 46.66 86 PHE A N 1
ATOM 684 C CA . PHE A 1 86 ? -5.024 24.301 63.186 1.00 46.66 86 PHE A CA 1
ATOM 685 C C . PHE A 1 86 ? -3.713 24.865 62.616 1.00 46.66 86 PHE A C 1
ATOM 687 O O . PHE A 1 86 ? -3.241 24.328 61.586 1.00 46.66 86 PHE A O 1
#

Mean predicted aligned error: 11.73 Å

Organism: NCBI:txid425635